Protein AF-A0A7Y3C135-F1 (afdb_monomer)

Radius of gyration: 19.07 Å; Cα contacts (8 Å, |Δi|>4): 156; chains: 1; bounding box: 42×37×49 Å

pLDDT: mean 87.33, std 9.98, range [57.59, 97.56]

Mean predicted aligned error: 6.55 Å

Solvent-accessible surface area (backbone atoms only — not comparable to full-atom values): 9727 Å² total; per-residue (Å²): 126,82,63,65,45,53,70,78,66,61,45,75,67,55,51,49,51,51,27,50,53,63,15,69,90,36,66,68,48,22,54,56,39,46,51,38,37,74,76,63,29,60,64,59,52,63,66,37,86,59,48,62,60,44,59,75,69,44,93,75,72,86,66,56,69,67,59,54,45,34,40,53,42,38,50,57,32,46,77,70,71,47,77,56,63,69,57,32,23,36,52,22,28,42,51,58,54,37,73,43,92,61,41,63,28,28,72,46,92,91,49,89,62,70,51,89,47,72,67,58,52,56,55,50,42,76,74,41,56,74,72,54,27,51,48,42,53,55,42,50,54,54,42,51,49,47,56,65,72,75,28,59,65,57,53,51,52,26,33,77,70,69,72,47,75,90,77,90,132

Sequence (169 aa):
MILPTLRSSLSRRDAQQLVDLLGRHDESLREGAQARLDEAGIDALLDDPRLPASLLSDPEIAVRPEVVFYVLVRHALLEGGVEEVAVADYVASMVVAFGQGGRAYTVRNGGEVNYRYLVDLVRDLNEAAPREAFLIRTHMGNYALWLTGLFPDFLQARVRRRGAPPIEY

Structure (mmCIF, N/CA/C/O backbone):
data_AF-A0A7Y3C135-F1
#
_entry.id   AF-A0A7Y3C135-F1
#
loop_
_atom_site.group_PDB
_atom_site.id
_atom_site.type_symbol
_atom_site.label_atom_id
_atom_site.label_alt_id
_atom_site.label_comp_id
_atom_site.label_asym_id
_atom_site.label_entity_id
_atom_site.label_seq_id
_atom_site.pdbx_PDB_ins_code
_atom_site.Cartn_x
_atom_site.Cartn_y
_atom_site.Cartn_z
_atom_site.occupancy
_atom_site.B_iso_or_equiv
_atom_site.auth_seq_id
_atom_site.auth_comp_id
_atom_site.auth_asym_id
_atom_site.auth_atom_id
_atom_site.pdbx_PDB_model_num
ATOM 1 N N . MET A 1 1 ? 12.052 -6.782 -6.614 1.00 84.38 1 MET A N 1
ATOM 2 C CA . MET A 1 1 ? 10.658 -7.184 -6.888 1.00 84.38 1 MET A CA 1
ATOM 3 C C . MET A 1 1 ? 9.816 -6.692 -5.732 1.00 84.38 1 MET A C 1
ATOM 5 O O . MET A 1 1 ? 10.329 -6.696 -4.619 1.00 84.38 1 MET A O 1
ATOM 9 N N . ILE A 1 2 ? 8.600 -6.224 -5.998 1.00 87.44 2 ILE A N 1
ATOM 10 C CA . ILE A 1 2 ? 7.664 -5.835 -4.941 1.00 87.44 2 ILE A CA 1
ATOM 11 C C . ILE A 1 2 ? 6.961 -7.096 -4.459 1.00 87.44 2 ILE A C 1
ATOM 13 O O . ILE A 1 2 ? 6.509 -7.894 -5.277 1.00 87.44 2 ILE A O 1
ATOM 17 N N . LEU A 1 3 ? 6.928 -7.277 -3.145 1.00 90.88 3 LEU A N 1
ATOM 18 C CA . LEU A 1 3 ? 6.233 -8.379 -2.500 1.00 90.88 3 LEU A CA 1
ATOM 19 C C . LEU A 1 3 ? 5.049 -7.788 -1.719 1.00 90.88 3 LEU A C 1
ATOM 21 O O . LEU A 1 3 ? 5.288 -6.879 -0.920 1.00 90.88 3 LEU A O 1
ATOM 25 N N . PRO A 1 4 ? 3.810 -8.257 -1.959 1.00 92.50 4 PRO A N 1
ATOM 26 C CA . PRO A 1 4 ? 2.632 -7.845 -1.203 1.00 92.50 4 PRO A CA 1
ATOM 27 C C . PRO A 1 4 ? 2.690 -8.500 0.177 1.00 92.50 4 PRO A C 1
ATOM 29 O O . PRO A 1 4 ? 2.340 -9.665 0.344 1.00 92.50 4 PRO A O 1
ATOM 32 N N . THR A 1 5 ? 3.279 -7.797 1.137 1.00 93.56 5 THR A N 1
ATOM 33 C CA . THR A 1 5 ? 3.463 -8.312 2.502 1.00 93.56 5 THR A CA 1
ATOM 34 C C . THR A 1 5 ? 3.042 -7.312 3.564 1.00 93.56 5 THR A C 1
ATOM 36 O O . THR A 1 5 ? 3.131 -7.632 4.752 1.00 93.56 5 THR A O 1
ATOM 39 N N . LEU A 1 6 ? 2.613 -6.103 3.184 1.00 94.06 6 LEU A N 1
ATOM 40 C CA . LEU A 1 6 ? 2.278 -5.063 4.152 1.00 94.06 6 LEU A CA 1
ATOM 41 C C . LEU A 1 6 ? 1.127 -5.515 5.038 1.00 94.06 6 LEU A C 1
ATOM 43 O O . LEU A 1 6 ? 1.253 -5.462 6.261 1.00 94.06 6 LEU A O 1
ATOM 47 N N . ARG A 1 7 ? 0.073 -6.072 4.443 1.00 94.00 7 ARG A N 1
ATOM 48 C CA . ARG A 1 7 ? -1.100 -6.566 5.157 1.00 94.00 7 ARG A CA 1
ATOM 49 C C . ARG A 1 7 ? -0.750 -7.656 6.163 1.00 94.00 7 ARG A C 1
ATOM 51 O O . ARG A 1 7 ? -1.245 -7.632 7.289 1.00 94.00 7 ARG A O 1
ATOM 58 N N . SER A 1 8 ? 0.122 -8.588 5.779 1.00 93.62 8 SER A N 1
ATOM 59 C CA . SER A 1 8 ? 0.615 -9.642 6.677 1.00 93.62 8 SER A CA 1
ATOM 60 C C . SER A 1 8 ? 1.592 -9.138 7.744 1.00 93.62 8 SER A C 1
ATOM 62 O O . SER A 1 8 ? 1.778 -9.797 8.761 1.00 93.62 8 SER A O 1
ATOM 64 N N . SER A 1 9 ? 2.217 -7.978 7.526 1.00 93.69 9 SER A N 1
ATOM 65 C CA . SER A 1 9 ? 3.159 -7.360 8.468 1.00 93.69 9 SER A CA 1
ATOM 66 C C . SER A 1 9 ? 2.482 -6.498 9.539 1.00 93.69 9 SER A C 1
ATOM 68 O O . SER A 1 9 ? 3.164 -5.976 10.428 1.00 93.69 9 SER A O 1
ATOM 70 N N . LEU A 1 10 ? 1.159 -6.320 9.445 1.00 94.00 10 LEU A N 1
ATOM 71 C CA . LEU A 1 10 ? 0.381 -5.582 10.431 1.00 94.00 10 LEU A CA 1
ATOM 72 C C . LEU A 1 10 ? 0.361 -6.348 11.751 1.00 94.00 10 LEU A C 1
ATOM 74 O O . LEU A 1 10 ? -0.038 -7.510 11.828 1.00 94.00 10 LEU A O 1
ATOM 78 N N . SER A 1 11 ? 0.812 -5.677 12.800 1.00 93.88 11 SER A N 1
ATOM 79 C CA . SER A 1 11 ? 0.907 -6.228 14.141 1.00 93.88 11 SER A CA 1
ATOM 80 C C . SER A 1 11 ? -0.334 -5.903 14.969 1.00 93.88 11 SER A C 1
ATOM 82 O O . SER A 1 11 ? -1.099 -4.987 14.667 1.00 93.88 11 SER A O 1
ATOM 84 N N . ARG A 1 12 ? -0.485 -6.600 16.101 1.00 93.56 12 ARG A N 1
ATOM 85 C CA . ARG A 1 12 ? -1.494 -6.254 17.115 1.00 93.56 12 ARG A CA 1
ATOM 86 C C . ARG A 1 12 ? -1.342 -4.810 17.610 1.00 93.56 12 ARG A C 1
ATOM 88 O O . ARG A 1 12 ? -2.340 -4.167 17.907 1.00 93.56 12 ARG A O 1
ATOM 95 N N . ARG A 1 13 ? -0.107 -4.299 17.686 1.00 94.62 13 ARG A N 1
ATOM 96 C CA . ARG A 1 13 ? 0.148 -2.906 18.068 1.00 94.62 13 ARG A CA 1
ATOM 97 C C . ARG A 1 13 ? -0.448 -1.944 17.046 1.00 94.62 13 ARG A C 1
ATOM 99 O O . ARG A 1 13 ? -1.094 -0.992 17.456 1.00 94.62 13 ARG A O 1
ATOM 106 N N . ASP A 1 14 ? -0.260 -2.208 15.754 1.00 94.81 14 ASP A N 1
ATOM 107 C CA . ASP A 1 14 ? -0.835 -1.360 14.704 1.00 94.81 14 ASP A CA 1
ATOM 108 C C . ASP A 1 14 ? -2.365 -1.369 14.790 1.00 94.81 14 ASP A C 1
ATOM 110 O O . ASP A 1 14 ? -2.981 -0.311 14.766 1.00 94.81 14 ASP A O 1
ATOM 114 N N . ALA A 1 15 ? -2.975 -2.545 14.983 1.00 94.94 15 ALA A N 1
ATOM 115 C CA . ALA A 1 15 ? -4.422 -2.659 15.160 1.00 94.94 15 ALA A CA 1
ATOM 116 C C . ALA A 1 15 ? -4.930 -1.822 16.347 1.00 94.94 15 ALA A C 1
ATOM 118 O O . ALA A 1 15 ? -5.897 -1.079 16.201 1.00 94.94 15 ALA A O 1
ATOM 119 N N . GLN A 1 16 ? -4.244 -1.881 17.494 1.00 95.31 16 GLN A N 1
ATOM 120 C CA . GLN A 1 16 ? -4.620 -1.084 18.662 1.00 95.31 16 GLN A CA 1
ATOM 121 C C . GLN A 1 16 ? -4.492 0.418 18.396 1.00 95.31 16 GLN A C 1
ATOM 123 O O . GLN A 1 16 ? -5.380 1.181 18.755 1.00 95.31 16 GLN A O 1
ATOM 128 N N . GLN A 1 17 ? -3.432 0.846 17.708 1.00 94.50 17 GLN A N 1
ATOM 129 C CA . GLN A 1 17 ? -3.261 2.254 17.350 1.00 94.50 17 GLN A CA 1
ATOM 130 C C . GLN A 1 17 ? -4.384 2.759 16.433 1.00 94.50 17 GLN A C 1
ATOM 132 O O . GLN A 1 17 ? -4.781 3.913 16.554 1.00 94.50 17 GLN A O 1
ATOM 137 N N . LEU A 1 18 ? -4.921 1.914 15.545 1.00 94.69 18 LEU A N 1
ATOM 138 C CA . LEU A 1 18 ? -6.079 2.264 14.714 1.00 94.69 18 LEU A CA 1
ATOM 139 C C . LEU A 1 18 ? -7.380 2.347 15.535 1.00 94.69 18 LEU A C 1
ATOM 141 O O . LEU A 1 18 ? -8.191 3.238 15.288 1.00 94.69 18 LEU A O 1
ATOM 145 N N . VAL A 1 19 ? -7.571 1.474 16.532 1.00 95.75 19 VAL A N 1
ATOM 146 C CA . VAL A 1 19 ? -8.697 1.574 17.484 1.00 95.75 19 VAL A CA 1
ATOM 147 C C . VAL A 1 19 ? -8.618 2.882 18.273 1.00 95.75 19 VAL A C 1
ATOM 149 O O . VAL A 1 19 ? -9.599 3.625 18.336 1.00 95.75 19 VAL A O 1
ATOM 152 N N . ASP A 1 20 ? -7.445 3.194 18.822 1.00 93.88 20 ASP A N 1
ATOM 153 C CA . ASP A 1 20 ? -7.214 4.414 19.598 1.00 93.88 20 ASP A CA 1
ATOM 154 C C . ASP A 1 20 ? -7.417 5.666 18.731 1.00 93.88 20 ASP A C 1
ATOM 156 O O . ASP A 1 20 ? -7.999 6.651 19.181 1.00 93.88 20 ASP A O 1
ATOM 160 N N . LEU A 1 21 ? -6.996 5.6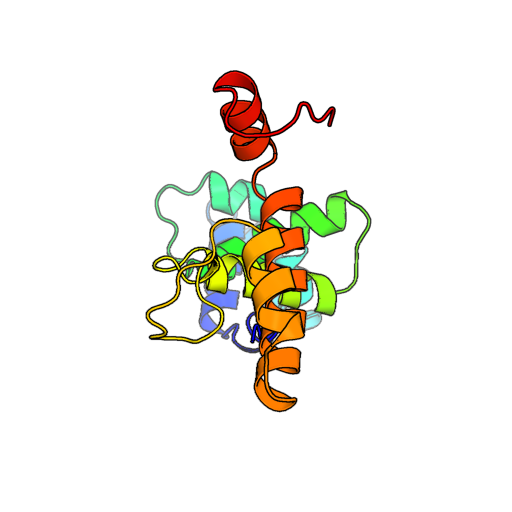10 17.465 1.00 93.25 21 LEU A N 1
ATOM 161 C CA . LEU A 1 21 ? -7.189 6.679 16.489 1.00 93.25 21 LEU A CA 1
ATOM 162 C C . LEU A 1 21 ? -8.673 6.948 16.202 1.00 93.25 21 LEU A C 1
ATOM 164 O O . LEU A 1 21 ? -9.093 8.106 16.213 1.00 93.25 21 LEU A O 1
ATOM 168 N N . LEU A 1 22 ? -9.470 5.902 15.960 1.00 93.19 22 LEU A N 1
ATOM 169 C CA . LEU A 1 22 ? -10.914 6.032 15.719 1.00 93.19 22 LEU A CA 1
ATOM 170 C C . LEU A 1 22 ? -11.665 6.520 16.963 1.00 93.19 22 LEU A C 1
ATOM 172 O O . LEU A 1 22 ? -12.636 7.266 16.851 1.00 93.19 22 LEU A O 1
ATOM 176 N N . GLY A 1 23 ? -11.211 6.096 18.140 1.00 93.25 23 GLY A N 1
ATOM 177 C CA . GLY A 1 23 ? -11.820 6.400 19.428 1.00 93.25 23 GLY A CA 1
ATOM 178 C C . GLY A 1 23 ? -11.317 7.669 20.113 1.00 93.25 23 GLY A C 1
ATOM 179 O O . GLY A 1 23 ? -11.798 7.995 21.195 1.00 93.25 23 GLY A O 1
ATOM 180 N N . ARG A 1 24 ? -10.348 8.393 19.532 1.00 88.81 24 ARG A N 1
ATOM 181 C CA . ARG A 1 24 ? -9.616 9.467 20.234 1.00 88.81 24 ARG A CA 1
ATOM 182 C C . ARG A 1 24 ? -10.523 10.533 20.853 1.00 88.81 24 ARG A C 1
ATOM 184 O O . ARG A 1 24 ? -10.196 11.087 21.900 1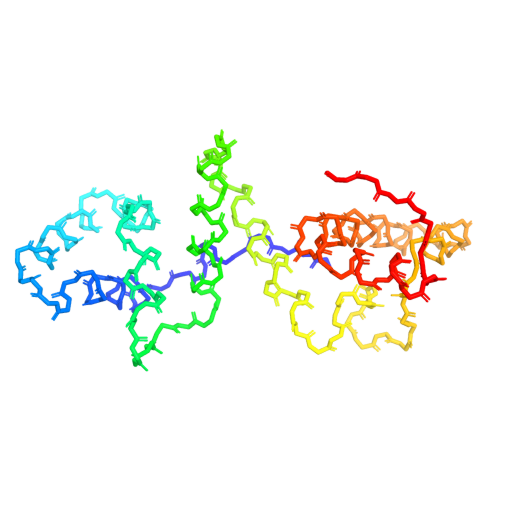.00 88.81 24 ARG A O 1
ATOM 191 N N . HIS A 1 25 ? -11.639 10.834 20.198 1.00 87.69 25 HIS A N 1
ATOM 192 C CA . HIS A 1 25 ? -12.583 11.865 20.631 1.00 87.69 25 HIS A CA 1
ATOM 193 C C . HIS A 1 25 ? -13.942 11.306 21.069 1.00 87.69 25 HIS A C 1
ATOM 195 O O . HIS A 1 25 ? -14.802 12.082 21.478 1.00 87.69 25 HIS A O 1
ATOM 201 N N . ASP A 1 26 ? -14.142 9.989 20.987 1.00 92.25 26 ASP A N 1
ATOM 202 C CA . ASP A 1 26 ? -15.410 9.340 21.307 1.00 92.25 26 ASP A CA 1
ATOM 203 C C . ASP A 1 26 ? -15.167 7.916 21.823 1.00 92.25 26 ASP A C 1
ATOM 205 O O . ASP A 1 26 ? -14.738 7.012 21.101 1.00 92.25 26 ASP A O 1
ATOM 209 N N . GLU A 1 27 ? -15.480 7.727 23.101 1.00 94.19 27 GLU A N 1
ATOM 210 C CA . GLU A 1 27 ? -15.337 6.458 23.800 1.00 94.19 27 GLU A CA 1
ATOM 211 C C . GLU A 1 27 ? -16.215 5.351 23.203 1.00 94.19 27 GLU A C 1
ATOM 213 O O . GLU A 1 27 ? -15.773 4.213 23.073 1.00 94.19 27 GLU A O 1
ATOM 218 N N . SER A 1 28 ? -17.431 5.682 22.762 1.00 95.12 28 SER A N 1
ATOM 219 C CA . SER A 1 28 ? -18.331 4.709 22.142 1.00 95.12 28 SER A CA 1
ATOM 220 C C . SER A 1 28 ? -17.779 4.229 20.800 1.00 95.12 28 SER A C 1
ATOM 222 O O . SER A 1 28 ? -17.873 3.044 20.467 1.00 95.12 28 SER A O 1
ATOM 224 N N . LEU A 1 29 ? -17.133 5.124 20.042 1.00 94.00 29 LEU A N 1
ATOM 225 C CA . LEU A 1 29 ? -16.431 4.739 18.817 1.00 94.00 29 LEU A CA 1
ATOM 226 C C . LEU A 1 29 ? -15.235 3.836 19.101 1.00 94.00 29 LEU A C 1
ATOM 228 O O . LEU A 1 29 ? -14.991 2.908 18.327 1.00 94.00 29 LEU A O 1
ATOM 232 N N . ARG A 1 30 ? -14.525 4.069 20.209 1.00 96.00 30 ARG A N 1
ATOM 233 C CA . ARG A 1 30 ? -13.424 3.210 20.651 1.00 96.00 30 ARG A CA 1
ATOM 234 C C . ARG A 1 30 ? -13.908 1.799 20.961 1.00 96.00 30 ARG A C 1
ATOM 236 O O . ARG A 1 30 ? -13.361 0.840 20.424 1.00 96.00 30 ARG A O 1
ATOM 243 N N . GLU A 1 31 ? -14.956 1.674 21.769 1.00 96.69 31 GLU A N 1
ATOM 244 C CA . GLU A 1 31 ? -15.566 0.385 22.114 1.00 96.69 31 GLU A CA 1
ATOM 245 C C . GLU A 1 31 ? -16.074 -0.346 20.863 1.00 96.69 31 GLU A C 1
ATOM 247 O O . GLU A 1 31 ? -15.790 -1.528 20.673 1.00 96.69 31 GLU A O 1
ATOM 252 N N . GLY A 1 32 ? -16.749 0.365 19.953 1.00 96.19 32 GLY A N 1
ATOM 253 C CA . GLY A 1 32 ? -17.229 -0.211 18.696 1.00 96.19 32 GLY A CA 1
ATOM 254 C C . GLY A 1 32 ? -16.110 -0.604 17.723 1.00 96.19 32 GLY A C 1
ATOM 255 O O . GLY A 1 32 ? -16.254 -1.556 16.955 1.00 96.19 32 GLY A O 1
ATOM 256 N N . ALA A 1 33 ? -14.984 0.112 17.714 1.00 96.19 33 ALA A N 1
ATOM 257 C CA . ALA A 1 33 ? -13.792 -0.278 16.961 1.00 96.19 33 ALA A CA 1
ATOM 258 C C . ALA A 1 33 ? -13.113 -1.511 17.572 1.00 96.19 33 ALA A C 1
ATOM 260 O O . ALA A 1 33 ? -12.742 -2.423 16.833 1.00 96.19 33 ALA A O 1
ATOM 261 N N . GLN A 1 34 ? -13.023 -1.572 18.902 1.00 97.56 34 GLN A N 1
ATOM 262 C CA . GLN A 1 34 ? -12.477 -2.717 19.623 1.00 97.56 34 GLN A CA 1
ATOM 263 C C . GLN A 1 34 ? -13.308 -3.983 19.381 1.00 97.56 34 GLN A C 1
ATOM 265 O O . GLN A 1 34 ? -12.755 -5.008 18.992 1.00 97.56 34 GLN A O 1
ATOM 270 N N . ALA A 1 35 ? -14.634 -3.896 19.510 1.00 96.38 35 ALA A N 1
ATOM 271 C CA . ALA A 1 35 ? -15.530 -5.025 19.266 1.00 96.38 35 ALA A CA 1
ATOM 272 C C . ALA A 1 35 ? -15.376 -5.587 17.842 1.00 96.38 35 ALA A C 1
ATOM 274 O O . ALA A 1 35 ? -15.242 -6.793 17.662 1.00 96.38 35 ALA A O 1
ATOM 275 N N . ARG A 1 36 ? -15.295 -4.722 16.821 1.00 95.69 36 ARG A N 1
ATOM 276 C CA . ARG A 1 36 ? -15.063 -5.165 15.434 1.00 95.69 36 ARG A CA 1
ATOM 277 C C . ARG A 1 36 ? -13.708 -5.829 15.239 1.00 95.69 36 ARG A C 1
ATOM 279 O O . ARG A 1 36 ? -13.628 -6.815 14.511 1.00 95.69 36 ARG A O 1
ATOM 286 N N . LEU A 1 37 ? -12.658 -5.301 15.868 1.00 96.44 37 LEU A N 1
ATOM 287 C CA . LEU A 1 37 ? -11.338 -5.922 15.827 1.00 96.44 37 LEU A CA 1
ATOM 288 C C . LEU A 1 37 ? -11.375 -7.333 16.431 1.00 96.44 37 LEU A C 1
ATOM 290 O O . LEU A 1 37 ? -10.749 -8.241 15.885 1.00 96.44 37 LEU A O 1
ATOM 294 N N . ASP A 1 38 ? -12.119 -7.519 17.520 1.00 96.25 38 ASP A N 1
ATOM 295 C CA . ASP A 1 38 ? -12.241 -8.805 18.206 1.00 96.25 38 ASP A CA 1
ATOM 296 C C . ASP A 1 38 ? -13.121 -9.807 17.433 1.00 96.25 38 ASP A C 1
ATOM 298 O O . ASP A 1 38 ? -12.800 -10.995 17.383 1.00 96.25 38 ASP A O 1
ATOM 302 N N . GLU A 1 39 ? -14.199 -9.343 16.793 1.00 96.12 39 GLU A N 1
ATOM 303 C CA . GLU A 1 39 ? -15.167 -10.190 16.080 1.00 96.12 39 GLU A CA 1
ATOM 304 C C . GLU A 1 39 ? -14.757 -10.521 14.639 1.00 96.12 39 GLU A C 1
ATOM 306 O O . GLU A 1 39 ? -14.868 -11.667 14.201 1.00 96.12 39 GLU A O 1
ATOM 311 N N . ALA A 1 40 ? -14.303 -9.518 13.886 1.00 94.31 40 ALA A N 1
ATOM 312 C CA . ALA A 1 40 ? -14.072 -9.601 12.442 1.00 94.31 40 ALA A CA 1
ATOM 313 C C . ALA A 1 40 ? -12.598 -9.401 12.052 1.00 94.31 40 ALA A C 1
ATOM 315 O O . ALA A 1 40 ? -12.231 -9.538 10.883 1.00 94.31 40 ALA A O 1
ATOM 316 N N . GLY A 1 41 ? -11.731 -9.118 13.026 1.00 93.88 41 GLY A N 1
ATOM 317 C CA . GLY A 1 41 ? -10.310 -8.911 12.799 1.00 93.88 41 GLY A CA 1
ATOM 318 C C . GLY A 1 41 ? -9.980 -7.535 12.222 1.00 93.88 41 GLY A C 1
ATOM 319 O O . GLY A 1 41 ? -10.807 -6.633 12.113 1.00 93.88 41 GLY A O 1
ATOM 320 N N . ILE A 1 42 ? -8.709 -7.368 11.857 1.00 94.12 42 ILE A N 1
ATOM 321 C CA . ILE A 1 42 ? -8.161 -6.066 11.462 1.00 94.12 42 ILE A CA 1
ATOM 322 C C . ILE A 1 42 ? -8.716 -5.552 10.123 1.00 94.12 42 ILE A C 1
ATOM 324 O O . ILE A 1 42 ? -8.767 -4.345 9.940 1.00 94.12 42 ILE A O 1
ATOM 328 N N . ASP A 1 43 ? -9.179 -6.413 9.209 1.00 93.38 43 ASP A N 1
ATOM 329 C CA . ASP A 1 43 ? -9.742 -5.956 7.924 1.00 93.38 43 ASP A CA 1
ATOM 330 C C . ASP A 1 43 ? -11.000 -5.106 8.121 1.00 93.38 43 ASP A C 1
ATOM 332 O O . ASP A 1 43 ? -11.129 -4.048 7.516 1.00 93.38 43 ASP A O 1
ATOM 336 N N . ALA A 1 44 ? -11.874 -5.489 9.057 1.00 92.81 44 ALA A N 1
ATOM 337 C CA . ALA A 1 44 ? -13.065 -4.707 9.391 1.00 92.81 44 ALA A CA 1
ATOM 338 C C . ALA A 1 44 ? -12.740 -3.338 10.014 1.00 92.81 44 ALA A C 1
ATOM 340 O O . ALA A 1 44 ? -13.568 -2.423 9.995 1.00 92.81 44 ALA A O 1
ATOM 341 N N . LEU A 1 45 ? -11.546 -3.207 10.597 1.00 94.38 45 LEU A N 1
ATOM 342 C CA . LEU A 1 45 ? -11.030 -1.946 11.111 1.00 94.38 45 LEU A CA 1
ATOM 343 C C . LEU A 1 45 ? -10.424 -1.099 9.985 1.00 94.38 45 LEU A C 1
ATOM 345 O O . LEU A 1 45 ? -10.671 0.101 9.934 1.00 94.38 45 LEU A O 1
ATOM 349 N N . LEU A 1 46 ? -9.656 -1.728 9.090 1.00 95.38 46 LEU A N 1
ATOM 350 C CA . LEU A 1 46 ? -9.011 -1.092 7.937 1.0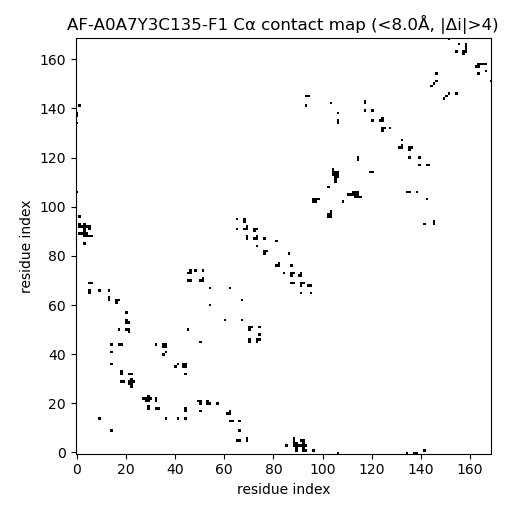0 95.38 46 LEU A CA 1
ATOM 351 C C . LEU A 1 46 ? -10.011 -0.588 6.896 1.00 95.38 46 LEU A C 1
ATOM 353 O O . LEU A 1 46 ? -9.682 0.350 6.185 1.00 95.38 46 LEU A O 1
ATOM 357 N N . ASP A 1 47 ? -11.200 -1.187 6.835 1.00 95.44 47 ASP A N 1
ATOM 358 C CA . ASP A 1 47 ? -12.292 -0.779 5.948 1.00 95.44 47 ASP A CA 1
ATOM 359 C C . ASP A 1 47 ? -13.253 0.229 6.619 1.00 95.44 47 ASP A C 1
ATOM 361 O O . ASP A 1 47 ? -14.265 0.614 6.029 1.00 95.44 47 ASP A O 1
ATOM 365 N N . ASP A 1 48 ? -12.967 0.692 7.847 1.00 94.81 48 ASP A N 1
ATOM 366 C CA . ASP A 1 48 ? -13.796 1.703 8.511 1.00 94.81 48 ASP A CA 1
ATOM 367 C C . ASP A 1 48 ? -13.737 3.039 7.750 1.00 94.81 48 ASP A C 1
ATOM 369 O O . ASP A 1 48 ? -12.678 3.669 7.700 1.00 94.81 48 ASP A O 1
ATOM 373 N N . PRO A 1 49 ? -14.864 3.551 7.219 1.00 94.25 49 PRO A N 1
ATOM 374 C CA . PRO A 1 49 ? -14.875 4.758 6.389 1.00 94.25 49 PRO A CA 1
ATOM 375 C C . PRO A 1 49 ? -14.413 6.025 7.122 1.00 94.25 49 PRO A C 1
ATOM 377 O O . PRO A 1 49 ? -14.110 7.032 6.484 1.00 94.25 49 PRO A O 1
ATOM 380 N N . ARG A 1 50 ? -14.354 6.010 8.457 1.00 93.69 50 ARG A N 1
ATOM 381 C CA . ARG A 1 50 ? -13.868 7.137 9.265 1.00 93.69 50 ARG A CA 1
ATOM 382 C C . ARG A 1 50 ? -12.345 7.172 9.353 1.00 93.69 50 ARG A C 1
ATOM 384 O O . ARG A 1 50 ? -11.782 8.235 9.607 1.00 93.69 50 ARG A O 1
ATOM 391 N N . LEU A 1 51 ? -11.678 6.040 9.129 1.00 93.81 51 LEU A N 1
ATOM 392 C CA . LEU A 1 51 ? -10.248 5.883 9.369 1.00 93.81 51 LEU A CA 1
ATOM 393 C C . LEU A 1 51 ? -9.372 6.852 8.550 1.00 93.81 51 LEU A C 1
ATOM 395 O O . LEU A 1 51 ? -8.471 7.444 9.148 1.00 93.81 51 LEU A O 1
ATOM 399 N N . PRO A 1 52 ? -9.625 7.109 7.247 1.00 94.06 52 PRO A N 1
ATOM 400 C CA . PRO A 1 52 ? -8.833 8.071 6.476 1.00 94.06 52 PRO A CA 1
ATOM 401 C C . PRO A 1 52 ? -8.925 9.491 7.031 1.00 94.06 52 PRO A C 1
ATOM 403 O O . PRO A 1 52 ? -7.910 10.167 7.188 1.00 94.06 52 PRO A O 1
ATOM 406 N N . ALA A 1 53 ? -10.139 9.935 7.368 1.00 91.81 53 ALA A N 1
ATOM 407 C CA . ALA A 1 53 ? -10.357 11.264 7.923 1.00 91.81 53 ALA A CA 1
ATOM 408 C C . ALA A 1 53 ? -9.674 11.403 9.289 1.00 91.81 53 ALA A C 1
ATOM 410 O O . ALA A 1 53 ? -9.004 12.408 9.534 1.00 91.81 53 ALA A O 1
ATOM 411 N N . SER A 1 54 ? -9.774 10.381 10.146 1.00 92.12 54 SER A N 1
ATOM 412 C CA . SER A 1 54 ? -9.081 10.357 11.434 1.00 92.12 54 SER A CA 1
ATOM 413 C C . SER A 1 54 ? -7.561 10.398 11.269 1.00 92.12 54 SER A C 1
ATOM 415 O O . SER A 1 54 ? -6.911 11.177 11.957 1.00 92.12 54 SER A O 1
ATOM 417 N N . LEU A 1 55 ? -6.993 9.626 10.332 1.00 91.88 55 LEU A N 1
ATOM 418 C CA . LEU A 1 55 ? -5.553 9.625 10.045 1.00 91.88 55 LEU A CA 1
ATOM 419 C C . LEU A 1 55 ? -5.049 10.999 9.596 1.00 91.88 55 LEU A C 1
ATOM 421 O O . LEU A 1 55 ? -4.022 11.455 10.079 1.00 91.88 55 LEU A O 1
ATOM 425 N N . LEU A 1 56 ? -5.752 11.650 8.668 1.00 88.12 56 LEU A N 1
ATOM 426 C CA . LEU A 1 56 ? -5.317 12.925 8.086 1.00 88.12 56 LEU A CA 1
ATOM 427 C C . LEU A 1 56 ? -5.535 14.126 9.015 1.00 88.12 56 LEU A C 1
ATOM 429 O O . LEU A 1 56 ? -4.884 15.155 8.839 1.00 88.12 56 LEU A O 1
ATOM 433 N N . SER A 1 57 ? -6.452 14.011 9.976 1.00 87.00 57 SER A N 1
ATOM 434 C CA . SER A 1 57 ? -6.785 15.097 10.908 1.00 87.00 57 SER A CA 1
ATOM 435 C C . SER A 1 57 ? -6.012 15.019 12.224 1.00 87.00 57 SER A C 1
ATOM 437 O O . SER A 1 57 ? -6.061 15.961 13.013 1.00 87.00 57 SER A O 1
ATOM 439 N N . ASP A 1 58 ? -5.324 13.908 12.483 1.00 83.31 58 ASP A N 1
ATOM 440 C CA . ASP A 1 58 ? -4.570 13.696 13.710 1.00 83.31 58 ASP A CA 1
ATOM 441 C C . ASP A 1 58 ? -3.215 14.427 13.662 1.00 83.31 58 ASP A C 1
ATOM 443 O O . ASP A 1 58 ? -2.383 14.127 12.803 1.00 83.31 58 ASP A O 1
ATOM 447 N N . PRO A 1 59 ? -2.950 15.375 14.577 1.00 75.31 59 PRO A N 1
ATOM 448 C CA . PRO A 1 59 ? -1.663 16.060 14.638 1.00 75.31 59 PRO A CA 1
ATOM 449 C C . PRO A 1 59 ? -0.526 15.171 15.171 1.00 75.31 59 PRO A C 1
ATOM 451 O O . PRO A 1 59 ? 0.641 15.482 14.937 1.00 75.31 59 PRO A O 1
ATOM 454 N N . GLU A 1 60 ? -0.835 14.075 15.871 1.00 78.19 60 GLU A N 1
ATOM 455 C CA . GLU A 1 60 ? 0.134 13.182 16.517 1.00 78.19 60 GLU A CA 1
ATOM 456 C C . GLU A 1 60 ? -0.024 11.737 16.022 1.00 78.19 60 GLU A C 1
ATOM 458 O O . GLU A 1 60 ? -0.256 10.803 16.796 1.00 78.19 60 GLU A O 1
ATOM 463 N N . ILE A 1 61 ? 0.122 11.538 14.708 1.00 74.44 61 ILE A N 1
ATOM 464 C CA . ILE A 1 61 ? 0.061 10.206 14.093 1.00 74.44 61 ILE A CA 1
ATOM 465 C C . ILE A 1 61 ? 1.178 9.319 14.666 1.00 74.44 61 ILE A C 1
ATOM 467 O O . ILE A 1 61 ? 2.337 9.388 14.259 1.00 74.44 61 ILE A O 1
ATOM 471 N N . ALA A 1 62 ? 0.815 8.436 15.598 1.00 80.94 62 ALA A N 1
ATOM 472 C CA . ALA A 1 62 ? 1.714 7.437 16.185 1.00 80.94 62 ALA A CA 1
ATOM 473 C C . ALA A 1 62 ? 1.799 6.137 15.357 1.00 80.94 62 ALA A C 1
ATOM 475 O O . ALA A 1 62 ? 2.490 5.187 15.742 1.00 80.94 62 ALA A O 1
ATOM 476 N N . VAL A 1 63 ? 1.061 6.075 14.248 1.00 89.06 63 VAL A N 1
ATOM 477 C CA . VAL A 1 63 ? 0.949 4.923 13.352 1.00 89.06 63 VAL A CA 1
ATOM 478 C C . VAL A 1 63 ? 2.156 4.870 12.410 1.00 89.06 63 VAL A C 1
ATOM 480 O O . VAL A 1 63 ? 2.634 5.899 11.931 1.00 89.06 63 VAL A O 1
ATOM 483 N N . ARG A 1 64 ? 2.662 3.664 12.123 1.00 92.25 64 ARG A N 1
ATOM 484 C CA . ARG A 1 64 ? 3.784 3.490 11.187 1.00 92.25 64 ARG A CA 1
ATOM 485 C C . ARG A 1 64 ? 3.401 3.973 9.777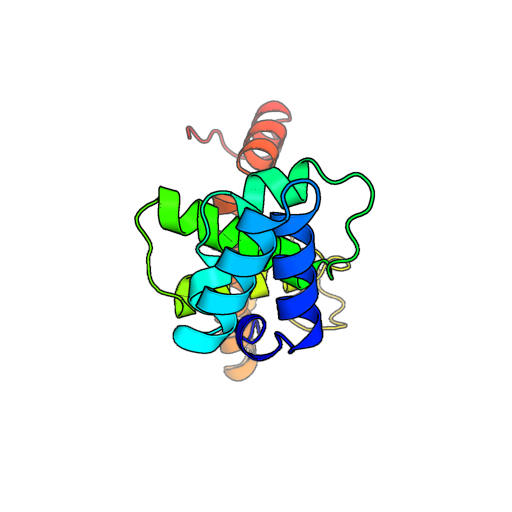 1.00 92.25 64 ARG A C 1
ATOM 487 O O . ARG A 1 64 ? 2.285 3.680 9.340 1.00 92.25 64 ARG A O 1
ATOM 494 N N . PRO A 1 65 ? 4.305 4.631 9.026 1.00 89.81 65 PRO A N 1
ATOM 495 C CA . PRO A 1 65 ? 4.007 5.125 7.679 1.00 89.81 65 PRO A CA 1
ATOM 496 C C . PRO A 1 65 ? 3.424 4.062 6.743 1.00 89.81 65 PRO A C 1
ATOM 498 O O . PRO A 1 65 ? 2.527 4.352 5.960 1.00 89.81 65 PRO A O 1
ATOM 501 N N . GLU A 1 66 ? 3.886 2.817 6.839 1.00 92.88 66 GLU A N 1
ATOM 502 C CA . GLU A 1 66 ? 3.399 1.709 6.019 1.00 92.88 66 GLU A CA 1
ATOM 503 C C . GLU A 1 66 ? 1.911 1.418 6.234 1.00 92.88 66 GLU A C 1
ATOM 505 O O . GLU A 1 66 ? 1.196 1.117 5.280 1.00 92.88 66 GLU A O 1
ATOM 510 N N . VAL A 1 67 ? 1.439 1.537 7.476 1.00 94.56 67 VAL A N 1
ATOM 511 C CA . VAL A 1 67 ? 0.028 1.346 7.829 1.00 94.56 67 VAL A CA 1
ATOM 512 C C . VAL A 1 67 ? -0.799 2.511 7.295 1.00 94.56 67 VAL A C 1
ATOM 514 O O . VAL A 1 67 ? -1.861 2.286 6.725 1.00 94.56 67 VAL A O 1
ATOM 517 N N . VAL A 1 68 ? -0.285 3.743 7.399 1.00 93.3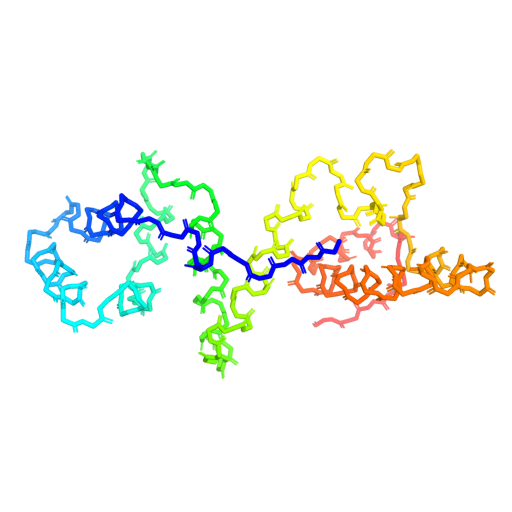1 68 VAL A N 1
ATOM 518 C CA . VAL A 1 68 ? -0.931 4.930 6.815 1.00 93.31 68 VAL A CA 1
ATOM 519 C C . VAL A 1 68 ? -1.115 4.750 5.308 1.00 93.31 68 VAL A C 1
ATOM 521 O O . VAL A 1 68 ? -2.227 4.886 4.805 1.00 93.31 68 VAL A O 1
ATOM 524 N N . PHE A 1 69 ? -0.053 4.381 4.583 1.00 92.81 69 PHE A N 1
ATOM 525 C CA . PHE A 1 69 ? -0.141 4.148 3.140 1.00 92.81 69 PHE A CA 1
ATOM 526 C C . PHE A 1 69 ? -1.084 3.002 2.789 1.00 92.81 69 PHE A C 1
ATOM 528 O O . PHE A 1 69 ? -1.827 3.125 1.819 1.00 92.81 69 PHE A O 1
ATOM 535 N N . TYR A 1 70 ? -1.089 1.919 3.572 1.00 96.31 70 TYR A N 1
ATOM 536 C CA . TYR A 1 70 ? -2.036 0.830 3.364 1.00 96.31 70 TYR A CA 1
ATOM 537 C C . TYR A 1 70 ? -3.484 1.316 3.472 1.00 96.31 70 TYR A C 1
ATOM 539 O O . TYR A 1 70 ? -4.263 1.062 2.560 1.00 96.31 70 TYR A O 1
ATOM 547 N N . VAL A 1 71 ? -3.832 2.051 4.533 1.00 96.19 71 VAL A N 1
ATOM 548 C CA . VAL A 1 71 ? -5.195 2.572 4.733 1.00 96.19 71 VAL A CA 1
ATOM 549 C C . VAL A 1 71 ? -5.588 3.515 3.596 1.00 96.19 71 VAL A C 1
ATOM 551 O O . VAL A 1 71 ? -6.640 3.337 2.990 1.00 96.19 71 VAL A O 1
ATOM 554 N N . LEU A 1 72 ? -4.732 4.477 3.241 1.00 94.56 72 LEU A N 1
ATOM 555 C CA . LEU A 1 72 ? -5.038 5.426 2.165 1.00 94.56 72 LEU A CA 1
ATOM 556 C C . LEU A 1 72 ? -5.241 4.725 0.814 1.00 94.56 72 LEU A C 1
ATOM 558 O O . LEU A 1 72 ? -6.197 5.026 0.103 1.00 94.56 72 LEU A O 1
ATOM 562 N N . VAL A 1 73 ? -4.380 3.761 0.472 1.00 94.75 73 VAL A N 1
ATOM 563 C CA . VAL A 1 73 ? -4.526 2.963 -0.754 1.00 94.75 73 VAL A CA 1
ATOM 564 C C . VAL A 1 73 ? -5.791 2.113 -0.706 1.00 94.75 73 VAL A C 1
ATOM 566 O O . VAL A 1 73 ? -6.521 2.063 -1.694 1.00 94.75 73 VAL A O 1
ATOM 569 N N . ARG A 1 74 ? -6.068 1.455 0.425 1.00 96.94 74 ARG A N 1
ATOM 570 C CA . ARG A 1 74 ? -7.251 0.611 0.599 1.00 96.94 74 ARG A CA 1
ATOM 571 C C . ARG A 1 74 ? -8.527 1.407 0.355 1.00 96.94 74 ARG A C 1
ATOM 573 O O . ARG A 1 74 ? -9.351 0.974 -0.442 1.00 96.94 74 ARG A O 1
ATOM 580 N N . HIS A 1 75 ? -8.658 2.581 0.963 1.00 96.94 75 HIS A N 1
ATOM 581 C CA . HIS A 1 75 ? -9.846 3.412 0.787 1.00 96.94 75 HIS A CA 1
ATOM 582 C C . HIS A 1 75 ? -9.960 4.009 -0.617 1.00 96.94 75 HIS A C 1
ATOM 584 O O . HIS A 1 75 ? -11.046 3.970 -1.183 1.00 96.94 75 HIS A O 1
ATOM 590 N N . ALA A 1 76 ? -8.859 4.454 -1.228 1.00 93.69 76 ALA A N 1
ATOM 591 C CA . ALA A 1 76 ? -8.890 4.924 -2.615 1.00 93.69 76 ALA A CA 1
ATOM 592 C C . ALA A 1 76 ? -9.333 3.819 -3.597 1.00 93.69 76 ALA A C 1
ATOM 594 O O . ALA A 1 76 ? -10.059 4.080 -4.554 1.00 93.69 76 ALA A O 1
ATOM 595 N N . LEU A 1 77 ? -8.918 2.570 -3.358 1.00 94.56 77 LEU A N 1
ATOM 596 C CA . LEU A 1 77 ? -9.348 1.421 -4.155 1.00 94.56 77 LEU A CA 1
ATOM 597 C C . LEU A 1 77 ? -10.817 1.065 -3.912 1.00 94.56 77 LEU A C 1
ATOM 599 O O . LEU A 1 77 ? -11.534 0.832 -4.882 1.00 94.56 77 LEU A O 1
ATOM 603 N N . LEU A 1 78 ? -11.281 1.087 -2.659 1.00 95.81 78 LEU A N 1
ATOM 604 C CA . LEU A 1 78 ? -12.691 0.868 -2.326 1.00 95.81 78 LEU A CA 1
ATOM 605 C C . LEU A 1 78 ? -13.601 1.924 -2.969 1.00 95.81 78 LEU A C 1
ATOM 607 O O . LEU A 1 78 ? -14.629 1.574 -3.542 1.00 95.81 78 LEU A O 1
ATOM 611 N N . GLU A 1 79 ? -13.204 3.199 -2.949 1.00 93.50 79 GLU A N 1
ATOM 612 C CA . GLU A 1 79 ? -13.908 4.282 -3.654 1.00 93.50 79 GLU A CA 1
ATOM 613 C C . GLU A 1 79 ? -13.969 4.040 -5.171 1.00 93.50 79 G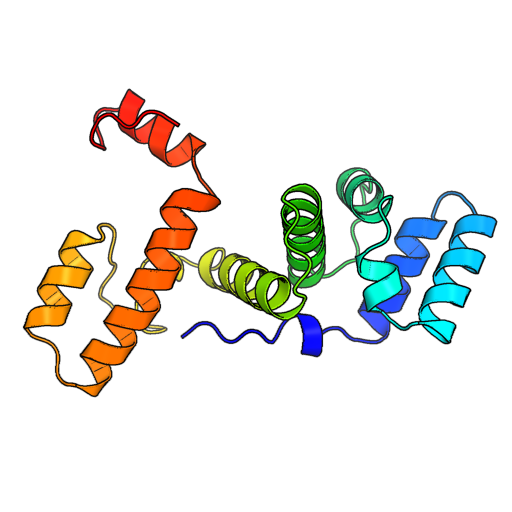LU A C 1
ATOM 615 O O . GLU A 1 79 ? -14.965 4.364 -5.818 1.00 93.50 79 GLU A O 1
ATOM 620 N N . GLY A 1 80 ? -12.926 3.424 -5.734 1.00 90.31 80 GLY A N 1
ATOM 621 C CA . GLY A 1 80 ? -12.866 2.98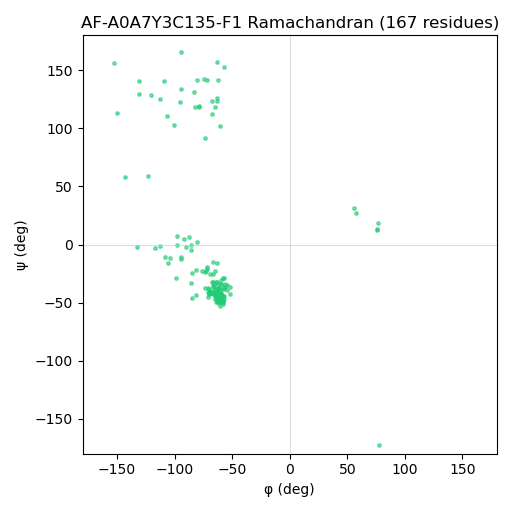4 -7.129 1.00 90.31 80 GLY A CA 1
ATOM 622 C C . GLY A 1 80 ? -13.567 1.651 -7.426 1.00 90.31 80 GLY A C 1
ATOM 623 O O . GLY A 1 80 ? -13.508 1.195 -8.567 1.00 90.31 80 GLY A O 1
ATOM 624 N N . GLY A 1 81 ? -14.207 1.013 -6.438 1.00 94.69 81 GLY A N 1
ATOM 625 C CA . GLY A 1 81 ? -14.899 -0.272 -6.589 1.00 94.69 81 GLY A CA 1
ATOM 626 C C . GLY A 1 81 ? -13.984 -1.501 -6.646 1.00 94.69 81 GLY A C 1
ATOM 627 O O . GLY A 1 81 ? -14.403 -2.552 -7.125 1.00 94.69 81 GLY A O 1
ATOM 628 N N . VAL A 1 82 ? -12.734 -1.381 -6.191 1.00 95.56 82 VAL A N 1
ATOM 629 C CA . VAL A 1 82 ? -11.763 -2.480 -6.112 1.00 95.56 82 VAL A CA 1
ATOM 630 C C . VAL A 1 82 ? -11.709 -2.997 -4.676 1.00 95.56 82 VAL A C 1
ATOM 632 O O . VAL A 1 82 ? -11.106 -2.387 -3.789 1.00 95.56 82 VAL A O 1
ATOM 635 N N . GLU A 1 83 ? -12.345 -4.141 -4.442 1.00 96.19 83 GLU A N 1
ATOM 636 C CA . GLU A 1 83 ? -12.531 -4.717 -3.105 1.00 96.19 83 GLU A CA 1
ATOM 637 C C . GLU A 1 83 ? -11.444 -5.732 -2.730 1.00 96.19 83 GLU A C 1
ATOM 639 O O . GLU A 1 83 ? -11.297 -6.097 -1.559 1.00 96.19 83 GLU A O 1
ATOM 644 N N . GLU A 1 84 ? -10.629 -6.178 -3.684 1.00 96.62 84 GLU A N 1
ATOM 645 C CA . GLU A 1 84 ? -9.640 -7.225 -3.474 1.00 96.62 84 GLU A CA 1
ATOM 646 C C . GLU A 1 84 ? -8.507 -6.774 -2.540 1.00 96.62 84 GLU A C 1
ATOM 648 O O . GLU A 1 84 ? -7.630 -5.983 -2.896 1.00 96.62 84 GLU A O 1
ATOM 653 N N . VAL A 1 85 ? -8.454 -7.377 -1.349 1.00 95.06 85 VAL A N 1
ATOM 654 C CA . VAL A 1 85 ? -7.416 -7.119 -0.332 1.00 95.06 85 VAL A CA 1
ATOM 655 C C . VAL A 1 85 ? -6.004 -7.344 -0.884 1.00 95.06 85 VAL A C 1
ATOM 657 O O . VAL A 1 85 ? -5.085 -6.591 -0.567 1.00 95.06 85 VAL A O 1
ATOM 660 N N . ALA A 1 86 ? -5.824 -8.347 -1.749 1.00 95.81 86 ALA A N 1
ATOM 661 C CA . ALA A 1 86 ? -4.536 -8.638 -2.379 1.00 95.81 86 ALA A CA 1
ATOM 662 C C . ALA A 1 86 ? -4.062 -7.508 -3.309 1.00 95.81 86 ALA A C 1
ATOM 664 O O . ALA A 1 86 ? -2.861 -7.247 -3.397 1.00 95.81 86 ALA A O 1
ATOM 665 N N . VAL A 1 87 ? -4.992 -6.818 -3.980 1.00 95.31 87 VAL A N 1
ATOM 666 C CA . VAL A 1 87 ? -4.674 -5.665 -4.832 1.00 95.31 87 VAL A CA 1
ATOM 667 C C . VAL A 1 87 ? -4.261 -4.484 -3.960 1.00 95.31 87 VAL A C 1
ATOM 669 O O . VAL A 1 87 ? -3.226 -3.873 -4.224 1.00 95.31 87 VAL A O 1
ATOM 672 N N . ALA A 1 88 ? -5.000 -4.220 -2.878 1.00 96.06 88 ALA A N 1
ATOM 673 C CA . ALA A 1 88 ? -4.639 -3.183 -1.915 1.00 96.06 88 ALA A CA 1
ATOM 674 C C . ALA A 1 88 ? -3.256 -3.426 -1.294 1.00 96.06 88 ALA A C 1
ATOM 676 O O . ALA A 1 88 ? -2.432 -2.514 -1.262 1.00 96.06 88 ALA A O 1
ATOM 677 N N . ASP A 1 89 ? -2.963 -4.662 -0.881 1.00 96.56 89 ASP A N 1
ATOM 678 C CA . ASP A 1 89 ? -1.661 -5.026 -0.317 1.00 96.56 89 ASP A CA 1
ATOM 679 C C . ASP A 1 89 ? -0.525 -4.832 -1.323 1.00 96.56 89 ASP A C 1
ATOM 681 O O . ASP A 1 89 ? 0.491 -4.214 -1.014 1.00 96.56 89 ASP A O 1
ATOM 685 N N . TYR A 1 90 ? -0.715 -5.269 -2.566 1.00 95.50 90 TYR A N 1
ATOM 686 C CA . TYR A 1 90 ? 0.279 -5.080 -3.616 1.00 95.50 90 TYR A CA 1
ATOM 687 C C . TYR A 1 90 ? 0.539 -3.604 -3.939 1.00 95.50 90 TYR A C 1
ATOM 689 O O . TYR A 1 90 ? 1.700 -3.188 -4.004 1.00 95.50 90 TYR A O 1
ATOM 697 N N . VAL A 1 91 ? -0.514 -2.803 -4.114 1.00 94.19 91 VAL A N 1
ATOM 698 C CA . VAL A 1 91 ? -0.381 -1.376 -4.440 1.00 94.19 91 VAL A CA 1
ATOM 699 C C . VAL A 1 91 ? 0.238 -0.615 -3.270 1.00 94.19 91 VAL A C 1
ATOM 701 O O . VAL A 1 91 ? 1.163 0.167 -3.480 1.00 94.19 91 VAL A O 1
ATOM 704 N N . ALA A 1 92 ? -0.179 -0.886 -2.033 1.00 94.75 92 ALA A N 1
ATOM 705 C CA . ALA A 1 92 ? 0.423 -0.278 -0.851 1.00 94.75 92 ALA A CA 1
ATOM 706 C C . ALA A 1 92 ? 1.902 -0.675 -0.708 1.00 94.75 92 ALA A C 1
ATOM 708 O O . ALA A 1 92 ? 2.759 0.188 -0.502 1.00 94.75 92 ALA A O 1
ATOM 709 N N . SER A 1 93 ? 2.234 -1.959 -0.897 1.00 94.75 93 SER A N 1
ATOM 710 C CA . SER A 1 93 ? 3.619 -2.446 -0.903 1.00 94.75 93 SER A CA 1
ATOM 711 C C . SER A 1 93 ? 4.453 -1.754 -1.976 1.00 94.75 93 SER A C 1
ATOM 713 O O . SER A 1 93 ? 5.614 -1.426 -1.731 1.00 94.75 93 SER A O 1
ATOM 715 N N . MET A 1 94 ? 3.875 -1.498 -3.151 1.00 92.75 94 MET A N 1
ATOM 716 C CA . MET A 1 94 ? 4.528 -0.736 -4.211 1.00 92.75 94 MET A CA 1
ATOM 717 C C . MET A 1 94 ? 4.776 0.713 -3.799 1.00 92.75 94 MET A C 1
ATOM 719 O O . MET A 1 94 ? 5.893 1.193 -3.981 1.00 92.75 94 MET A O 1
ATOM 723 N N . VAL A 1 95 ? 3.776 1.391 -3.228 1.00 91.38 95 VAL A N 1
ATOM 724 C CA . VAL A 1 95 ? 3.892 2.784 -2.769 1.00 91.38 95 VAL A CA 1
ATOM 725 C C . VAL A 1 95 ? 5.010 2.921 -1.743 1.00 91.38 95 VAL A C 1
ATOM 727 O O . VAL A 1 95 ? 5.901 3.754 -1.908 1.00 91.38 95 VAL A O 1
ATOM 730 N N . VAL A 1 96 ? 5.015 2.053 -0.730 1.00 91.56 96 VAL A N 1
ATOM 731 C CA . VAL A 1 96 ? 6.050 2.038 0.310 1.00 91.56 96 VAL A CA 1
ATOM 732 C C . VAL A 1 96 ? 7.422 1.742 -0.292 1.00 91.56 96 VAL A C 1
ATOM 734 O O . VAL A 1 96 ? 8.386 2.450 -0.004 1.00 91.56 96 VAL A O 1
ATOM 737 N N . ALA A 1 97 ? 7.524 0.731 -1.161 1.00 90.00 97 ALA A N 1
ATOM 738 C CA . ALA A 1 97 ? 8.796 0.358 -1.767 1.00 90.00 97 ALA A CA 1
ATOM 739 C C . ALA A 1 97 ? 9.367 1.475 -2.649 1.00 90.00 97 ALA A C 1
ATOM 741 O O . ALA A 1 97 ? 10.566 1.727 -2.610 1.00 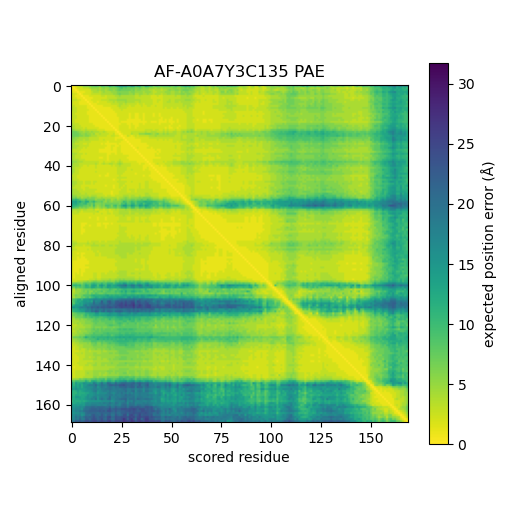90.00 97 ALA A O 1
ATOM 742 N N . PHE A 1 98 ? 8.542 2.135 -3.463 1.00 88.38 98 PHE A N 1
ATOM 743 C CA . PHE A 1 98 ? 8.994 3.143 -4.426 1.00 88.38 98 PHE A CA 1
ATOM 744 C C . PHE A 1 98 ? 9.150 4.539 -3.824 1.00 88.38 98 PHE A C 1
ATOM 746 O O . PHE A 1 98 ? 9.981 5.306 -4.315 1.00 88.38 98 PHE A O 1
ATOM 753 N N . GLY A 1 99 ? 8.441 4.841 -2.734 1.00 82.31 99 GLY A N 1
ATOM 754 C CA . GLY A 1 99 ? 8.590 6.086 -1.979 1.00 82.31 99 GLY A CA 1
ATOM 755 C C . GLY A 1 99 ? 9.942 6.236 -1.270 1.00 82.31 99 GLY A C 1
ATOM 756 O O . GLY A 1 99 ? 10.311 7.341 -0.881 1.00 82.31 99 GLY A O 1
ATOM 757 N N . GLN A 1 100 ? 10.719 5.158 -1.128 1.00 80.94 100 GLN A N 1
ATOM 758 C CA . GLN A 1 100 ? 12.003 5.172 -0.425 1.00 80.94 100 GLN A CA 1
ATOM 759 C C . GLN A 1 100 ? 13.199 5.357 -1.373 1.00 80.94 100 GLN A C 1
ATOM 761 O O . GLN A 1 100 ? 13.442 4.543 -2.263 1.00 80.94 100 GLN A O 1
ATOM 766 N N . GLY A 1 101 ? 14.004 6.401 -1.140 1.00 66.88 101 GLY A N 1
ATOM 767 C CA . GLY A 1 101 ? 15.418 6.458 -1.551 1.00 66.88 101 GLY A CA 1
ATOM 768 C C . GLY A 1 101 ? 15.717 6.234 -3.041 1.00 66.88 101 GLY A C 1
ATOM 769 O O . GLY A 1 101 ? 16.757 5.672 -3.370 1.00 66.88 101 GLY A O 1
ATOM 770 N N . GLY A 1 102 ? 14.811 6.621 -3.946 1.00 73.81 102 GLY A N 1
ATOM 771 C CA . GLY A 1 102 ? 14.993 6.437 -5.393 1.00 73.81 102 GLY A CA 1
ATOM 772 C C . GLY A 1 102 ? 14.778 5.002 -5.890 1.00 73.81 102 GLY A C 1
ATOM 773 O O . GLY A 1 102 ? 15.094 4.699 -7.041 1.00 73.81 102 GLY A O 1
ATOM 774 N N . ARG A 1 103 ? 14.203 4.112 -5.068 1.00 81.94 103 ARG A N 1
ATOM 775 C CA . ARG A 1 103 ? 13.928 2.709 -5.417 1.00 81.94 103 ARG A CA 1
ATOM 776 C C . ARG A 1 103 ? 13.056 2.542 -6.661 1.00 81.94 103 ARG A C 1
ATOM 778 O O . ARG A 1 103 ? 13.189 1.536 -7.358 1.00 81.94 103 ARG A O 1
ATOM 785 N N . ALA A 1 104 ? 12.189 3.512 -6.944 1.00 80.06 104 ALA A N 1
ATOM 786 C CA . ALA A 1 104 ? 11.387 3.542 -8.164 1.00 80.06 104 ALA A CA 1
ATOM 787 C C . ALA A 1 104 ? 12.246 3.530 -9.439 1.00 80.06 104 ALA A C 1
ATOM 789 O O . ALA A 1 104 ? 11.810 3.009 -10.453 1.00 80.06 104 ALA A O 1
ATOM 790 N N . TYR A 1 105 ? 13.464 4.073 -9.382 1.00 82.44 105 TYR A N 1
ATOM 791 C CA . TYR A 1 105 ? 14.338 4.238 -10.542 1.00 82.44 105 TYR A CA 1
ATOM 792 C C . TYR A 1 105 ? 15.384 3.125 -10.665 1.00 82.44 105 TYR A C 1
ATOM 794 O O . TYR A 1 105 ? 16.180 3.138 -11.591 1.00 82.44 105 TYR A O 1
ATOM 802 N N . THR A 1 106 ? 15.418 2.149 -9.758 1.00 81.62 106 THR A N 1
ATOM 803 C CA . THR A 1 106 ? 16.422 1.076 -9.783 1.00 81.62 106 THR A CA 1
ATOM 804 C C . THR A 1 106 ? 15.749 -0.284 -9.906 1.00 81.62 106 THR A C 1
ATOM 806 O O . THR A 1 106 ? 14.876 -0.641 -9.120 1.00 81.62 106 THR A O 1
ATOM 809 N N . VAL A 1 107 ? 16.158 -1.121 -10.861 1.00 75.75 107 VAL A N 1
ATOM 810 C CA . VAL A 1 107 ? 15.599 -2.486 -10.971 1.00 75.75 107 VAL A CA 1
ATOM 811 C C . VAL A 1 107 ? 16.074 -3.348 -9.790 1.00 75.75 107 VAL A C 1
ATOM 813 O O . VAL A 1 107 ? 15.283 -4.072 -9.168 1.00 75.75 107 VAL A O 1
ATOM 816 N N . ARG A 1 108 ? 17.354 -3.214 -9.417 1.00 71.62 108 ARG A N 1
ATOM 817 C CA . ARG A 1 108 ? 18.017 -3.936 -8.319 1.00 71.62 108 ARG A CA 1
ATOM 818 C C . ARG A 1 108 ? 18.315 -3.005 -7.144 1.00 71.62 108 ARG A C 1
ATOM 820 O O . ARG A 1 108 ? 18.763 -1.883 -7.347 1.00 71.62 108 ARG A O 1
ATOM 827 N N . ASN A 1 109 ? 18.140 -3.501 -5.917 1.00 61.53 109 ASN A N 1
ATOM 828 C CA . ASN A 1 109 ? 18.599 -2.781 -4.725 1.00 61.53 109 ASN A CA 1
ATOM 829 C C . ASN A 1 109 ? 20.130 -2.652 -4.789 1.00 61.53 109 ASN A C 1
ATOM 831 O O . ASN A 1 109 ? 20.810 -3.669 -4.925 1.00 61.53 109 ASN A O 1
ATOM 835 N N . GLY A 1 110 ? 20.646 -1.421 -4.730 1.00 59.00 110 GLY A N 1
ATOM 836 C CA . GLY A 1 110 ? 22.080 -1.132 -4.850 1.00 59.00 110 GLY A CA 1
ATOM 837 C C . GLY A 1 110 ? 22.643 -1.212 -6.275 1.00 59.00 110 GLY A C 1
ATOM 838 O O . GLY A 1 110 ? 23.856 -1.260 -6.435 1.00 59.00 110 GLY A O 1
ATOM 839 N N . GLY A 1 111 ? 21.794 -1.266 -7.308 1.00 62.09 111 GLY A N 1
ATOM 840 C CA . GLY A 1 111 ? 22.251 -1.137 -8.693 1.00 62.09 111 GLY A CA 1
ATOM 841 C C . GLY A 1 111 ? 22.667 0.301 -9.014 1.00 62.09 111 GLY A C 1
ATOM 842 O O . GLY A 1 111 ? 22.008 1.241 -8.580 1.00 62.09 111 GLY A O 1
ATOM 843 N N . GLU A 1 112 ? 23.734 0.468 -9.797 1.00 61.56 112 GLU A N 1
ATOM 844 C CA . GLU A 1 112 ? 24.208 1.791 -10.241 1.00 61.56 112 GLU A CA 1
ATOM 845 C C . GLU A 1 112 ? 23.303 2.412 -11.322 1.00 61.56 112 GLU A C 1
ATOM 847 O O . GLU A 1 112 ? 23.240 3.634 -11.471 1.00 61.56 112 GLU A O 1
ATOM 852 N N . VAL A 1 113 ? 22.563 1.575 -12.060 1.00 67.62 113 VAL A N 1
ATOM 853 C CA . VAL A 1 113 ? 21.699 2.007 -13.165 1.00 67.62 113 VAL A CA 1
ATOM 854 C C . VAL A 1 113 ? 20.387 2.581 -12.632 1.00 67.62 113 VAL A C 1
ATOM 856 O O . VAL A 1 113 ? 19.592 1.880 -12.000 1.00 67.62 113 VAL A O 1
ATOM 859 N N . ASN A 1 114 ? 20.162 3.863 -12.933 1.00 76.75 114 ASN A N 1
ATOM 860 C CA . ASN A 1 114 ? 18.935 4.588 -12.626 1.00 76.75 114 ASN A CA 1
ATOM 861 C C . ASN A 1 114 ? 18.104 4.814 -13.897 1.00 76.75 114 ASN A C 1
ATOM 863 O O . ASN A 1 114 ? 18.456 5.630 -14.748 1.00 76.75 114 ASN A O 1
ATOM 867 N N . TYR A 1 115 ? 16.970 4.134 -13.989 1.00 78.75 115 TYR A N 1
ATOM 868 C CA . TYR A 1 115 ? 15.986 4.256 -15.053 1.00 78.75 115 TYR A CA 1
ATOM 869 C C . TYR A 1 115 ? 15.067 5.440 -14.788 1.00 78.75 115 TYR A C 1
ATOM 871 O O . TYR A 1 115 ? 14.347 5.453 -13.796 1.00 78.75 115 TYR A O 1
ATOM 879 N N . ARG A 1 116 ? 15.064 6.436 -15.679 1.00 76.50 116 ARG A N 1
ATOM 880 C CA . ARG A 1 116 ? 14.118 7.571 -15.624 1.00 76.50 116 ARG A CA 1
ATOM 881 C C . ARG A 1 116 ? 13.023 7.483 -16.678 1.00 76.50 116 ARG A C 1
ATOM 883 O O . ARG A 1 116 ? 12.027 8.201 -16.579 1.00 76.50 116 ARG A O 1
ATOM 890 N N . TYR A 1 117 ? 13.218 6.634 -17.682 1.00 78.94 117 TYR A N 1
ATOM 891 C CA . TYR A 1 117 ? 12.297 6.456 -18.788 1.00 78.94 117 TYR A CA 1
ATOM 892 C C . TYR A 1 117 ? 12.014 4.973 -19.004 1.00 78.94 117 TYR A C 1
ATOM 894 O O . TYR A 1 117 ? 12.911 4.135 -18.943 1.00 78.94 117 TYR A O 1
ATOM 902 N N . LEU A 1 118 ? 10.756 4.652 -19.316 1.00 84.00 118 LEU A N 1
ATOM 903 C CA . LEU A 1 118 ? 10.358 3.287 -19.671 1.00 84.00 118 LEU A CA 1
ATOM 904 C C . LEU A 1 118 ? 11.108 2.774 -20.910 1.00 84.00 118 LEU A C 1
ATOM 906 O O . LEU A 1 118 ? 11.385 1.584 -20.999 1.00 84.00 118 LEU A O 1
ATOM 910 N N . VAL A 1 119 ? 11.482 3.659 -21.840 1.00 86.44 119 VAL A N 1
ATOM 911 C CA . VAL A 1 119 ? 12.224 3.274 -23.051 1.00 86.44 119 VAL A CA 1
ATOM 912 C C . VAL A 1 119 ? 13.609 2.707 -22.732 1.00 86.44 119 VAL A C 1
ATOM 914 O O . VAL A 1 119 ? 14.056 1.796 -23.423 1.00 86.44 119 VAL A O 1
ATOM 917 N N . ASP A 1 120 ? 14.247 3.181 -21.658 1.00 87.56 120 ASP A N 1
ATOM 918 C CA . ASP A 1 120 ? 15.547 2.674 -21.210 1.00 87.56 120 ASP A CA 1
ATOM 919 C C . ASP A 1 120 ? 15.399 1.240 -20.679 1.00 87.56 120 ASP A C 1
ATOM 921 O O . ASP A 1 120 ? 16.187 0.362 -21.015 1.00 87.56 120 ASP A O 1
ATOM 925 N N . LEU A 1 121 ? 14.320 0.969 -19.932 1.00 88.44 121 LEU A N 1
ATOM 926 C CA . LEU A 1 121 ? 13.982 -0.382 -19.471 1.00 88.44 121 LEU A CA 1
ATOM 927 C C . LEU A 1 121 ? 13.690 -1.329 -20.644 1.00 88.44 121 LEU A C 1
ATOM 929 O O . LEU A 1 121 ? 14.112 -2.481 -20.617 1.00 88.44 121 LEU A O 1
ATOM 933 N N . VAL A 1 122 ? 12.980 -0.862 -21.679 1.00 90.56 122 VAL A N 1
ATOM 934 C CA . VAL A 1 122 ? 12.682 -1.662 -22.883 1.00 90.56 122 VAL A CA 1
ATOM 935 C C . VAL A 1 122 ? 13.951 -1.974 -23.672 1.00 90.56 122 VAL A C 1
ATOM 937 O O . VAL A 1 122 ? 14.105 -3.092 -24.160 1.00 90.56 122 VAL A O 1
ATOM 940 N N . ARG A 1 123 ? 14.865 -1.007 -23.796 1.00 89.88 123 ARG A N 1
ATOM 941 C CA . ARG A 1 123 ? 16.156 -1.219 -24.451 1.00 89.88 123 ARG A CA 1
ATOM 942 C C . ARG A 1 123 ? 16.961 -2.292 -23.721 1.00 89.88 123 ARG A C 1
ATOM 944 O O . ARG A 1 123 ? 17.339 -3.277 -24.347 1.00 89.88 123 ARG A O 1
ATOM 951 N N . ASP A 1 124 ? 17.148 -2.139 -22.413 1.00 89.19 124 ASP A N 1
ATOM 952 C CA . ASP A 1 124 ? 17.928 -3.084 -21.610 1.00 89.19 124 ASP A CA 1
ATOM 953 C C . ASP A 1 124 ? 17.287 -4.479 -21.591 1.00 89.19 124 ASP A C 1
ATOM 955 O O . ASP A 1 124 ? 17.980 -5.494 -21.595 1.00 89.19 124 ASP A O 1
ATOM 959 N N . LEU A 1 125 ? 15.953 -4.556 -21.652 1.00 91.25 125 LEU A N 1
ATOM 960 C CA . LEU A 1 125 ? 15.232 -5.824 -21.744 1.00 91.25 125 LEU A CA 1
ATOM 961 C C . LEU A 1 125 ? 15.606 -6.647 -22.987 1.00 91.25 125 LEU A C 1
ATOM 963 O O . LEU A 1 125 ? 15.592 -7.877 -22.913 1.00 91.25 125 LEU A O 1
ATOM 967 N N . ASN A 1 126 ? 15.915 -5.995 -24.111 1.00 90.12 126 ASN A N 1
ATOM 968 C CA . ASN A 1 126 ? 16.263 -6.677 -25.362 1.00 90.12 126 ASN A CA 1
ATOM 969 C C . ASN A 1 126 ? 17.660 -7.312 -25.324 1.00 90.12 126 ASN A C 1
ATOM 971 O O . ASN A 1 126 ? 17.920 -8.252 -26.072 1.00 90.12 126 ASN A O 1
ATOM 975 N N . GLU A 1 127 ? 18.541 -6.814 -24.456 1.00 91.00 127 GLU A N 1
ATOM 976 C CA . GLU A 1 127 ? 19.930 -7.268 -24.320 1.00 91.00 127 GLU A CA 1
ATOM 977 C C . GLU A 1 127 ? 20.135 -8.161 -23.077 1.00 91.00 127 GLU A C 1
ATOM 979 O O . GLU A 1 127 ? 21.161 -8.829 -22.941 1.00 91.00 127 GLU A O 1
ATOM 984 N N . ALA A 1 128 ? 19.150 -8.211 -22.174 1.00 90.38 128 ALA A N 1
ATOM 985 C CA . ALA A 1 128 ? 19.253 -8.873 -20.879 1.00 90.38 128 ALA A CA 1
ATOM 986 C C . ALA A 1 128 ? 19.211 -10.411 -20.939 1.00 90.38 128 ALA A C 1
ATOM 988 O O . ALA A 1 128 ? 18.390 -11.032 -21.620 1.00 90.38 128 ALA A O 1
ATOM 989 N N . ALA A 1 129 ? 20.018 -11.046 -20.084 1.00 92.38 129 ALA A N 1
ATOM 990 C CA . ALA A 1 129 ? 19.927 -12.480 -19.818 1.00 92.38 129 ALA A CA 1
ATOM 991 C C . ALA A 1 129 ? 18.564 -12.850 -19.179 1.00 92.38 129 ALA A C 1
ATOM 993 O O . ALA A 1 129 ? 17.956 -12.015 -18.505 1.00 92.38 129 ALA A O 1
ATOM 994 N N . PRO A 1 130 ? 18.081 -14.108 -19.278 1.00 92.38 130 PRO A N 1
ATOM 995 C CA . PRO A 1 130 ? 16.705 -14.472 -18.904 1.00 92.38 130 PRO A CA 1
ATOM 996 C C . PRO A 1 130 ? 16.253 -14.029 -17.503 1.00 92.38 130 PRO A C 1
ATOM 998 O O . PRO A 1 130 ? 15.147 -13.515 -17.331 1.00 92.38 130 PRO A O 1
ATOM 1001 N N . ARG A 1 131 ? 17.117 -14.184 -16.490 1.00 90.06 131 ARG A N 1
ATOM 1002 C CA . ARG A 1 131 ? 16.817 -13.775 -15.108 1.00 90.06 131 ARG A CA 1
ATOM 1003 C C . ARG A 1 131 ? 16.681 -12.259 -14.969 1.00 90.06 131 ARG A C 1
ATOM 1005 O O . ARG A 1 131 ? 15.810 -11.780 -14.249 1.00 90.06 131 ARG A O 1
ATOM 1012 N N . GLU A 1 132 ? 17.555 -11.513 -15.626 1.00 89.38 132 GLU A N 1
ATOM 1013 C CA . GLU A 1 132 ? 17.537 -10.054 -15.607 1.00 89.38 132 GLU A CA 1
ATOM 1014 C C . GLU A 1 132 ? 16.340 -9.517 -16.386 1.00 89.38 132 GLU A C 1
ATOM 1016 O O . GLU A 1 132 ? 15.600 -8.682 -15.873 1.00 89.38 132 GLU A O 1
ATOM 1021 N N . ALA A 1 133 ? 16.052 -10.109 -17.543 1.00 91.19 133 ALA A N 1
ATOM 1022 C CA . ALA A 1 133 ? 14.883 -9.795 -18.344 1.00 91.19 133 ALA A CA 1
ATOM 1023 C C . ALA A 1 133 ? 13.573 -9.980 -17.551 1.00 91.19 133 ALA A C 1
ATOM 1025 O O . ALA A 1 133 ? 12.645 -9.181 -17.665 1.00 91.19 133 ALA A O 1
ATOM 1026 N N . PHE A 1 134 ? 13.482 -11.006 -16.701 1.00 91.69 134 PHE A N 1
ATOM 1027 C CA . PHE A 1 134 ? 12.348 -11.184 -15.789 1.00 91.69 134 PHE A CA 1
ATOM 1028 C C . PHE A 1 134 ? 12.231 -10.055 -14.747 1.00 91.69 134 PHE A C 1
ATOM 1030 O O . PHE A 1 134 ? 11.136 -9.530 -14.513 1.00 91.69 134 PHE A O 1
ATOM 1037 N N . LEU A 1 135 ? 13.349 -9.648 -14.138 1.00 91.00 135 LEU A N 1
ATOM 1038 C CA . LEU A 1 135 ? 13.369 -8.556 -13.162 1.00 91.00 135 LEU A CA 1
ATOM 1039 C C . LEU A 1 135 ? 13.006 -7.213 -13.804 1.00 91.00 135 LEU A C 1
ATOM 1041 O O . LEU A 1 135 ? 12.224 -6.466 -13.214 1.00 91.00 135 LEU A O 1
ATOM 1045 N N . ILE A 1 136 ? 13.521 -6.940 -15.007 1.00 91.31 136 ILE A N 1
ATOM 1046 C CA . ILE A 1 136 ? 13.199 -5.742 -15.786 1.00 91.31 136 ILE A CA 1
ATOM 1047 C C . ILE A 1 136 ? 11.710 -5.724 -16.127 1.00 91.31 136 ILE A C 1
ATOM 1049 O O . ILE A 1 136 ? 11.052 -4.732 -15.833 1.00 91.31 136 ILE A O 1
ATOM 1053 N N . ARG A 1 137 ? 11.137 -6.822 -16.645 1.00 91.94 137 ARG A N 1
ATOM 1054 C CA . ARG A 1 137 ? 9.691 -6.905 -16.939 1.00 91.94 137 ARG A CA 1
ATOM 1055 C C . ARG A 1 137 ? 8.836 -6.624 -15.708 1.00 91.94 137 ARG A C 1
ATOM 1057 O O . ARG A 1 137 ? 7.911 -5.819 -15.770 1.00 91.94 137 ARG A O 1
ATOM 1064 N N . THR A 1 138 ? 9.178 -7.245 -14.581 1.00 91.88 138 THR A N 1
ATOM 1065 C CA . THR A 1 138 ? 8.439 -7.052 -13.327 1.00 91.88 138 THR A CA 1
ATOM 1066 C C . THR A 1 138 ? 8.539 -5.605 -12.845 1.00 91.88 138 THR A C 1
ATOM 1068 O O . THR A 1 138 ? 7.539 -5.002 -12.467 1.00 91.88 138 THR A O 1
ATOM 1071 N N . HIS A 1 139 ? 9.740 -5.021 -12.862 1.00 92.06 139 HIS A N 1
ATOM 1072 C CA . HIS A 1 139 ? 9.943 -3.632 -12.460 1.00 92.06 139 HIS A CA 1
ATOM 1073 C C . HIS A 1 139 ? 9.240 -2.652 -13.402 1.00 92.06 139 HIS A C 1
ATOM 1075 O O . HIS A 1 139 ? 8.608 -1.726 -12.916 1.00 92.06 139 HIS A O 1
ATOM 1081 N N . MET A 1 140 ? 9.285 -2.889 -14.712 1.00 91.25 140 MET A N 1
ATOM 1082 C CA . MET A 1 140 ? 8.635 -2.060 -15.725 1.00 91.25 140 MET A CA 1
ATOM 1083 C C . MET A 1 140 ? 7.120 -1.980 -15.514 1.00 91.25 140 MET A C 1
ATOM 1085 O O . MET A 1 140 ? 6.571 -0.886 -15.582 1.00 91.25 140 MET A O 1
ATOM 1089 N N . GLY A 1 141 ? 6.458 -3.098 -15.188 1.00 89.94 141 GLY A N 1
ATOM 1090 C CA . GLY A 1 141 ? 5.031 -3.098 -14.844 1.00 89.94 141 GLY A CA 1
ATOM 1091 C C . GLY A 1 141 ? 4.725 -2.242 -13.611 1.00 89.94 141 GLY A C 1
ATOM 1092 O O . GLY A 1 141 ? 3.886 -1.346 -13.669 1.00 89.94 141 GLY A O 1
ATOM 1093 N N . ASN A 1 142 ? 5.478 -2.445 -12.524 1.00 91.12 142 ASN A N 1
ATOM 1094 C CA . ASN A 1 142 ? 5.345 -1.638 -11.304 1.00 91.12 142 ASN A CA 1
ATOM 1095 C C . ASN A 1 142 ? 5.604 -0.146 -11.574 1.00 91.12 142 ASN A C 1
ATOM 1097 O O . ASN A 1 142 ? 4.907 0.726 -11.069 1.00 91.12 142 ASN A O 1
ATOM 1101 N N . TYR A 1 143 ? 6.631 0.155 -12.369 1.00 89.38 143 TYR A N 1
ATOM 1102 C CA . TYR A 1 143 ? 7.051 1.519 -12.667 1.00 89.38 143 TYR A CA 1
ATOM 1103 C C . TYR A 1 143 ? 6.040 2.247 -13.553 1.00 89.38 143 TYR A C 1
ATOM 1105 O O . TYR A 1 143 ? 5.744 3.413 -13.309 1.00 89.38 143 TYR A O 1
ATOM 1113 N N . ALA A 1 144 ? 5.447 1.556 -14.529 1.00 87.62 144 ALA A N 1
ATOM 1114 C CA . ALA A 1 144 ? 4.348 2.095 -15.320 1.00 87.62 144 ALA A CA 1
ATOM 1115 C C . ALA A 1 144 ? 3.130 2.429 -14.442 1.00 87.62 144 ALA A C 1
ATOM 1117 O O . ALA A 1 144 ? 2.587 3.529 -14.559 1.00 87.62 144 ALA A O 1
ATOM 1118 N N . LEU A 1 145 ? 2.745 1.534 -13.524 1.00 87.31 145 LEU A N 1
ATOM 1119 C CA . LEU A 1 145 ? 1.644 1.782 -12.588 1.00 87.31 145 LEU A CA 1
ATOM 1120 C C . LEU A 1 145 ? 1.945 2.966 -11.655 1.00 87.31 145 LEU A C 1
ATOM 1122 O O . LEU A 1 145 ? 1.100 3.832 -11.460 1.00 87.31 145 LEU A O 1
ATOM 1126 N N . TRP A 1 146 ? 3.172 3.058 -11.140 1.00 86.12 146 TRP A N 1
ATOM 1127 C CA . TRP A 1 146 ? 3.626 4.183 -10.319 1.00 86.12 146 TRP A CA 1
ATOM 1128 C C . TRP A 1 146 ? 3.551 5.527 -11.053 1.00 86.12 146 TRP A C 1
ATOM 1130 O O . TRP A 1 146 ? 3.014 6.496 -10.517 1.00 86.12 146 TRP A O 1
ATOM 1140 N N . LEU A 1 147 ? 4.061 5.590 -12.287 1.00 81.38 147 LEU A N 1
ATOM 1141 C CA . LEU A 1 147 ? 4.051 6.817 -13.084 1.00 81.38 147 LEU A CA 1
ATOM 1142 C C . LEU A 1 147 ? 2.632 7.267 -13.443 1.00 81.38 147 LEU A C 1
ATOM 1144 O O . LEU A 1 147 ? 2.364 8.464 -13.442 1.00 81.38 147 LEU A O 1
ATOM 1148 N N . THR A 1 148 ? 1.747 6.323 -13.763 1.00 78.50 148 THR A N 1
ATOM 1149 C CA . THR A 1 148 ? 0.391 6.626 -14.244 1.00 78.50 148 THR A CA 1
ATOM 1150 C C . THR A 1 148 ? -0.621 6.837 -13.123 1.00 78.50 148 THR A C 1
ATOM 1152 O O . THR A 1 148 ? -1.521 7.652 -13.295 1.00 78.50 148 THR A O 1
ATOM 1155 N N . GLY A 1 149 ? -0.480 6.134 -11.995 1.00 74.25 149 GLY A N 1
ATOM 1156 C CA . GLY A 1 149 ? -1.482 6.104 -10.927 1.00 74.25 149 GLY A CA 1
ATOM 1157 C C . GLY A 1 149 ? -1.219 7.034 -9.743 1.00 74.25 149 GLY A C 1
ATOM 1158 O O . GLY A 1 149 ? -2.169 7.484 -9.117 1.00 74.25 149 GLY A O 1
ATOM 1159 N N . LEU A 1 150 ? 0.041 7.345 -9.416 1.00 65.44 150 LEU A N 1
ATOM 1160 C CA . LEU A 1 150 ? 0.372 8.093 -8.188 1.00 65.44 150 LEU A CA 1
ATOM 1161 C C . LEU A 1 150 ? 0.821 9.532 -8.432 1.00 65.44 150 LEU A C 1
ATOM 1163 O O . LEU A 1 150 ? 0.910 10.309 -7.485 1.00 65.44 150 LEU A O 1
ATOM 1167 N N . PHE A 1 151 ? 1.091 9.908 -9.685 1.00 63.78 151 PHE A N 1
ATOM 1168 C CA . PHE A 1 151 ? 1.523 11.267 -10.000 1.00 63.78 151 PHE A CA 1
ATOM 1169 C C . PHE A 1 151 ? 0.971 11.814 -11.327 1.00 63.78 151 PHE A C 1
ATOM 1171 O O . PHE A 1 151 ? 1.757 12.254 -12.179 1.00 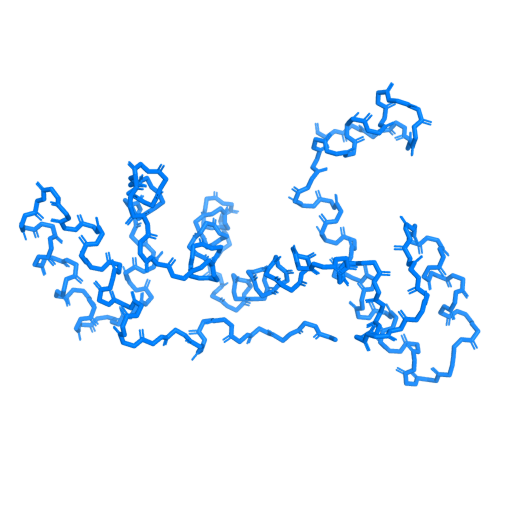63.78 151 PHE A O 1
ATOM 1178 N N . PRO A 1 152 ? -0.362 11.881 -11.506 1.00 65.69 152 PRO A N 1
ATOM 1179 C CA . PRO A 1 152 ? -0.937 12.605 -12.638 1.00 65.69 152 PRO A CA 1
ATOM 1180 C C . PRO A 1 152 ? -0.429 14.055 -12.669 1.00 65.69 152 PRO A C 1
ATOM 1182 O O . PRO A 1 152 ? -0.015 14.539 -13.719 1.00 65.69 152 PRO A O 1
ATOM 1185 N N . ASP A 1 153 ? -0.296 14.705 -11.509 1.00 65.62 153 ASP A N 1
ATOM 1186 C CA . ASP A 1 153 ? 0.238 16.067 -11.401 1.00 65.62 153 ASP A CA 1
ATOM 1187 C C . ASP A 1 153 ? 1.720 16.181 -11.774 1.00 65.62 153 ASP A C 1
ATOM 1189 O O . ASP A 1 153 ? 2.142 17.197 -12.324 1.00 65.62 153 ASP A O 1
ATOM 1193 N N . PHE A 1 154 ? 2.537 15.151 -11.527 1.00 67.12 154 PHE A N 1
ATOM 1194 C CA . PHE A 1 154 ? 3.932 15.140 -11.985 1.00 67.12 154 PHE A CA 1
ATOM 1195 C C . PHE A 1 154 ? 4.002 15.057 -13.505 1.00 67.12 154 PHE A C 1
ATOM 1197 O O . PHE A 1 154 ? 4.804 15.762 -14.126 1.00 67.12 154 PHE A O 1
ATOM 1204 N N . LEU A 1 155 ? 3.153 14.221 -14.109 1.00 68.81 155 LEU A N 1
ATOM 1205 C CA . LEU A 1 155 ? 3.034 14.139 -15.557 1.00 68.81 155 LEU A CA 1
ATOM 1206 C C . LEU A 1 155 ? 2.527 15.469 -16.115 1.00 68.81 155 LEU A C 1
ATOM 1208 O O . LEU A 1 155 ? 3.206 16.041 -16.964 1.00 68.81 155 LEU A O 1
ATOM 1212 N N . GLN A 1 156 ? 1.455 16.045 -15.564 1.00 73.69 156 GLN A N 1
ATOM 1213 C CA . GLN A 1 156 ? 0.961 17.371 -15.947 1.00 73.69 156 GLN A CA 1
ATOM 1214 C C . GLN A 1 156 ? 2.034 18.459 -15.793 1.00 73.69 156 GLN A C 1
ATOM 1216 O O . GLN A 1 156 ? 2.223 19.278 -16.693 1.00 73.69 156 GLN A O 1
ATOM 1221 N N . ALA A 1 157 ? 2.793 18.472 -14.694 1.00 72.31 157 ALA A N 1
ATOM 1222 C CA . ALA A 1 157 ? 3.881 19.422 -14.476 1.00 72.31 157 ALA A CA 1
ATOM 1223 C C . ALA A 1 157 ? 5.006 19.250 -15.507 1.00 72.31 157 ALA A C 1
ATOM 1225 O O . ALA A 1 157 ? 5.561 20.244 -15.986 1.00 72.31 157 ALA A O 1
ATOM 1226 N N . ARG A 1 158 ? 5.336 18.011 -15.895 1.00 74.62 158 ARG A N 1
ATOM 1227 C CA . ARG A 1 158 ? 6.290 17.739 -16.979 1.00 74.62 158 ARG A CA 1
ATOM 1228 C C . ARG A 1 158 ? 5.742 18.160 -18.335 1.00 74.62 158 ARG A C 1
ATOM 1230 O O . ARG A 1 158 ? 6.500 18.774 -19.079 1.00 74.62 158 ARG A O 1
ATOM 1237 N N . VAL A 1 159 ? 4.466 17.914 -18.638 1.00 78.50 159 VAL A N 1
ATOM 1238 C CA . VAL A 1 159 ? 3.815 18.410 -19.864 1.00 78.50 159 VAL A CA 1
ATOM 1239 C C . VAL A 1 159 ? 3.900 19.938 -19.918 1.00 78.50 159 VAL A C 1
ATOM 1241 O O . VAL A 1 159 ? 4.404 20.487 -20.897 1.00 78.50 159 VAL A O 1
ATOM 1244 N N . ARG A 1 160 ? 3.545 20.637 -18.827 1.00 80.81 160 ARG A N 1
ATOM 1245 C CA . ARG A 1 160 ? 3.666 22.105 -18.710 1.00 80.81 160 ARG A CA 1
ATOM 1246 C C . ARG A 1 160 ? 5.098 22.602 -18.943 1.00 80.81 160 ARG A C 1
ATOM 1248 O O . ARG A 1 160 ? 5.293 23.645 -19.558 1.00 80.81 160 ARG A O 1
ATOM 1255 N N . ARG A 1 161 ? 6.108 21.851 -18.488 1.00 84.31 161 ARG A N 1
ATOM 1256 C CA . ARG A 1 161 ? 7.542 22.155 -18.675 1.00 84.31 161 ARG A CA 1
ATOM 1257 C C . ARG A 1 161 ? 8.130 21.613 -19.988 1.00 84.31 161 ARG A C 1
ATOM 1259 O O . ARG A 1 161 ? 9.340 21.698 -20.170 1.00 84.31 161 ARG A O 1
ATOM 1266 N N . ARG A 1 162 ? 7.311 21.051 -20.890 1.00 79.31 162 ARG A N 1
ATOM 1267 C CA . ARG A 1 162 ? 7.734 20.392 -22.146 1.00 79.31 162 ARG A CA 1
ATOM 1268 C C . ARG A 1 162 ? 8.716 19.224 -21.953 1.00 79.31 162 ARG A C 1
ATOM 1270 O O . ARG A 1 162 ? 9.515 18.920 -22.830 1.00 79.31 162 ARG A O 1
ATOM 1277 N N . GLY A 1 163 ? 8.661 18.566 -20.797 1.00 73.62 163 GLY A N 1
ATOM 1278 C CA . GLY A 1 163 ? 9.477 17.404 -20.437 1.00 73.62 163 GLY A CA 1
ATOM 1279 C C . GLY A 1 163 ? 8.782 16.050 -20.625 1.00 73.62 163 GLY A C 1
ATOM 1280 O O . GLY A 1 163 ? 9.323 15.044 -20.161 1.00 73.62 163 GLY A O 1
ATOM 1281 N N . ALA A 1 164 ? 7.584 16.019 -21.216 1.00 67.56 164 ALA A N 1
ATOM 1282 C CA . ALA A 1 164 ? 6.817 14.824 -21.583 1.00 67.56 164 ALA A CA 1
ATOM 1283 C C . ALA A 1 164 ? 5.886 15.141 -22.783 1.00 67.56 164 ALA A C 1
ATOM 1285 O O . ALA A 1 164 ? 5.561 16.318 -22.970 1.00 67.56 164 ALA A O 1
ATOM 1286 N N . PRO A 1 165 ? 5.466 14.141 -23.589 1.00 70.81 165 PRO A N 1
ATOM 1287 C CA . PRO A 1 165 ? 4.441 14.319 -24.626 1.00 70.81 165 PRO A CA 1
ATOM 1288 C C . PRO A 1 165 ? 3.129 14.859 -24.037 1.00 70.81 165 PRO A C 1
ATOM 1290 O O . PRO A 1 165 ? 2.870 14.601 -22.864 1.00 70.81 165 PRO A O 1
ATOM 1293 N N . PRO A 1 166 ? 2.294 15.582 -24.804 1.00 70.06 166 PRO A N 1
ATOM 1294 C CA . PRO A 1 166 ? 0.979 15.999 -24.327 1.00 70.06 166 PRO A CA 1
ATOM 1295 C C . PRO A 1 166 ? 0.107 14.763 -24.060 1.00 70.06 166 PRO A C 1
ATOM 1297 O O . PRO A 1 166 ? -0.036 13.909 -24.932 1.00 70.06 166 PRO A O 1
ATOM 1300 N N . ILE A 1 167 ? -0.439 14.667 -22.847 1.00 67.94 167 ILE A N 1
ATOM 1301 C CA . ILE A 1 167 ? -1.334 13.590 -22.404 1.00 67.94 167 ILE A CA 1
ATOM 1302 C C . ILE A 1 167 ? -2.552 14.257 -21.759 1.00 67.94 167 ILE A C 1
ATOM 1304 O O . ILE A 1 167 ? -2.373 15.143 -20.920 1.00 67.94 167 ILE A O 1
ATOM 1308 N N . GLU A 1 168 ? -3.756 13.861 -22.162 1.00 59.38 168 GLU A N 1
ATOM 1309 C CA . GLU A 1 168 ? -5.017 14.271 -21.530 1.00 59.38 168 GLU A CA 1
ATOM 1310 C C . GLU A 1 168 ? -5.418 13.199 -20.500 1.00 59.38 168 GLU A C 1
ATOM 1312 O O . GLU A 1 168 ? -5.289 12.007 -20.786 1.00 59.38 168 GLU A O 1
ATOM 1317 N N . TYR A 1 169 ? -5.818 13.628 -19.297 1.00 57.59 169 TYR A N 1
ATOM 1318 C CA . TYR A 1 169 ? -6.243 12.792 -18.164 1.00 57.59 169 TYR A CA 1
ATOM 1319 C C . TYR A 1 169 ? -7.697 13.092 -17.817 1.00 57.59 169 TYR A C 1
ATOM 1321 O O . TYR A 1 169 ? -8.043 14.297 -17.835 1.00 57.59 169 TYR A O 1
#

Secondary structure (DSSP, 8-state):
-----TGGG--HHHHHHHHHHHHTT-HHHHHHHHHHHHHH-HHHHHT-TTHHHHHHH-TT--S-HHHHHHHHHHHHHHHTT---HHHHHHHHHHHHHHHSTTGGG-SSTT-S----SHHHHHHHHHH--HHHHHHHHHHHHHHHHHHHHS-HHHHHHHHHTTSS-----

Foldseek 3Di:
DQDLCLVVVDDPVLLLLLLCLQPVPPVVSSVVSVVCCVPVNSVSSLPPPCSLVSCVPDPDRPHDVLSNLLSVLCVVCVVVVNNDSSVSSRLSSLCVQCVPDLSLQDLDDVDPGGHPDLVVLVVCLVVDDPVVVVSSVVSSVSSVCCVPPVPPVVQVVCVVVVNDPDDDD

Nearest PDB structures (foldseek):
  7u8p-assembly1_l  TM=2.232E-01  e=7.038E+00  Sus scrofa